Protein AF-A0A3R8RAX9-F1 (afdb_monomer_lite)

Sequence (97 aa):
MSKLDVEHHINIEIDEEDFRSINKKNATYPEIKEYVLKMFGFKVSSLYIAQVKRKYDLIERENYNISRKADGDQHVTNCPKEKEETIKDALRYFGMI

Organism: Streptococcus suis (NCBI:txid1307)

Secondary structure (DSSP, 8-state):
---------------GGGGGG---SS--HHHHHHHHHHHHSS---HHHHHHHHHHTT---S------SS-TTTS-PPPPPHHHHHHHHHHHHHTT--

Foldseek 3Di:
DDDPPDPPPDDDDDDPVVLVVLLPLDDDLVQLQVQLCVPPVDGDDSLQLCVLCVVVVVDPDDPPPDDPDDPVPPPDDHDDPVNSVSSVVSCVSSNND

pLDDT: mea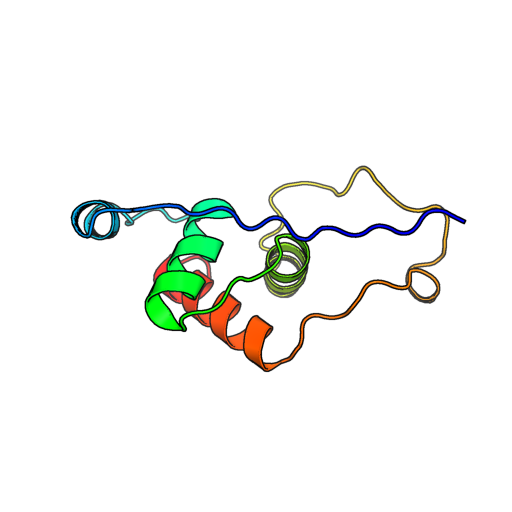n 70.6, std 17.16, range [31.61, 91.12]

Structure (mmCIF, N/CA/C/O backbone):
data_AF-A0A3R8RAX9-F1
#
_entry.id   AF-A0A3R8RAX9-F1
#
loop_
_atom_site.group_PDB
_atom_site.id
_atom_site.type_symbol
_atom_site.label_atom_id
_atom_site.label_alt_id
_atom_site.label_comp_id
_atom_site.label_asym_id
_atom_site.label_entity_id
_atom_site.label_seq_id
_atom_site.pdbx_PDB_ins_code
_atom_site.Cartn_x
_atom_site.Cartn_y
_atom_site.Cartn_z
_atom_site.occupancy
_atom_site.B_iso_or_equiv
_atom_site.auth_seq_id
_atom_site.auth_comp_id
_atom_site.auth_asym_id
_atom_site.auth_atom_id
_atom_site.pdbx_PDB_model_num
ATOM 1 N N . MET A 1 1 ? 30.994 -1.191 4.941 1.00 31.61 1 MET A N 1
ATOM 2 C CA . MET A 1 1 ? 29.797 -2.057 4.984 1.00 31.61 1 MET A CA 1
ATOM 3 C C . MET A 1 1 ? 28.665 -1.235 5.573 1.00 31.61 1 MET A C 1
ATOM 5 O O . MET A 1 1 ? 28.702 -0.970 6.766 1.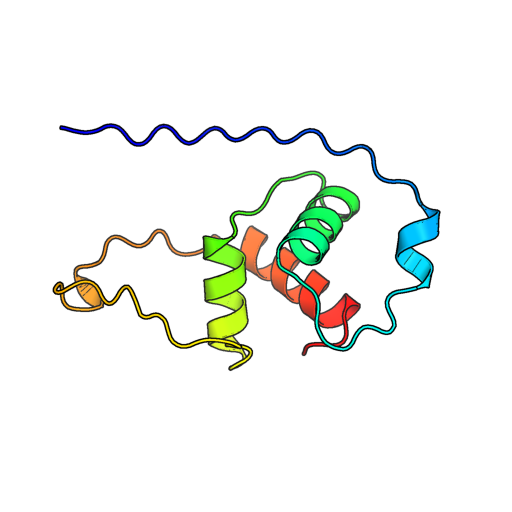00 31.61 1 MET A O 1
ATOM 9 N N . SER A 1 2 ? 27.745 -0.729 4.752 1.00 39.00 2 SER A N 1
ATOM 10 C CA . SER A 1 2 ? 26.709 0.191 5.238 1.00 39.00 2 SER A CA 1
ATOM 11 C C . SER A 1 2 ? 25.456 -0.587 5.614 1.00 39.00 2 SER A C 1
ATOM 13 O O . SER A 1 2 ? 24.744 -1.084 4.744 1.00 39.00 2 SER A O 1
ATOM 15 N N . LYS A 1 3 ? 25.242 -0.715 6.927 1.00 46.84 3 LYS A N 1
ATOM 16 C CA . LYS A 1 3 ? 23.978 -1.128 7.538 1.00 46.84 3 LYS A CA 1
ATOM 17 C C . LYS A 1 3 ? 22.923 -0.091 7.160 1.00 46.84 3 LYS A C 1
ATOM 19 O O . LYS A 1 3 ? 23.129 1.093 7.412 1.00 46.84 3 LYS A O 1
ATOM 24 N N . LEU A 1 4 ? 21.844 -0.517 6.512 1.00 43.66 4 LEU A N 1
ATOM 25 C CA . LEU A 1 4 ? 20.692 0.344 6.270 1.00 43.66 4 LEU A CA 1
ATOM 26 C C . LEU A 1 4 ? 19.614 -0.029 7.290 1.00 43.66 4 LEU A C 1
ATOM 28 O O . LEU A 1 4 ? 18.689 -0.781 6.997 1.00 43.66 4 LEU A O 1
ATOM 32 N N . ASP A 1 5 ? 19.795 0.464 8.511 1.00 45.88 5 ASP A N 1
ATOM 33 C CA . ASP A 1 5 ? 18.761 0.471 9.539 1.00 45.88 5 ASP A CA 1
ATOM 34 C C . ASP A 1 5 ? 17.730 1.537 9.145 1.00 45.88 5 ASP A C 1
ATOM 36 O O . ASP A 1 5 ? 18.019 2.733 9.146 1.00 45.88 5 ASP A O 1
ATOM 40 N N . VAL A 1 6 ? 16.536 1.111 8.729 1.00 43.91 6 VAL A N 1
ATOM 41 C CA . VAL A 1 6 ? 15.443 2.022 8.352 1.00 43.91 6 VAL A CA 1
ATOM 42 C C . VAL A 1 6 ? 14.211 1.712 9.197 1.00 43.91 6 VAL A C 1
ATOM 44 O O . VAL A 1 6 ? 13.166 1.308 8.692 1.00 43.91 6 VAL A O 1
ATOM 47 N N . GLU A 1 7 ? 14.323 1.927 10.506 1.00 44.59 7 GLU A N 1
ATOM 48 C CA . GLU A 1 7 ? 13.165 2.047 11.396 1.00 44.59 7 GLU A CA 1
ATOM 49 C C . GLU A 1 7 ? 12.572 3.459 11.272 1.00 44.59 7 GLU A C 1
ATOM 51 O O . GLU A 1 7 ? 12.854 4.357 12.059 1.00 44.59 7 GLU A O 1
ATOM 56 N N . HIS A 1 8 ? 11.746 3.683 10.247 1.00 42.09 8 HIS A N 1
ATOM 57 C CA . HIS A 1 8 ? 10.916 4.890 10.161 1.00 42.09 8 HIS A CA 1
ATOM 58 C C . HIS A 1 8 ? 9.567 4.642 10.845 1.00 42.09 8 HIS A C 1
ATOM 60 O O . HIS A 1 8 ? 8.577 4.261 10.212 1.00 42.09 8 HIS A O 1
ATOM 66 N N . HIS A 1 9 ? 9.513 4.880 12.154 1.00 42.12 9 HIS A N 1
ATOM 67 C CA . HIS A 1 9 ? 8.261 4.938 12.900 1.00 42.12 9 HIS A CA 1
ATOM 68 C C . HIS A 1 9 ? 7.603 6.312 12.714 1.00 42.12 9 HIS A C 1
ATOM 70 O O . HIS A 1 9 ? 7.793 7.224 13.505 1.00 42.12 9 HIS A O 1
ATOM 76 N N . ILE A 1 10 ? 6.811 6.457 11.648 1.00 46.16 10 ILE A N 1
ATOM 77 C CA . ILE A 1 10 ? 5.929 7.621 11.481 1.00 46.16 10 ILE A CA 1
ATOM 78 C C . ILE A 1 10 ? 4.683 7.397 12.351 1.00 46.16 10 ILE A C 1
ATOM 80 O O . ILE A 1 10 ? 3.971 6.412 12.138 1.00 46.16 10 ILE A O 1
ATOM 84 N N . ASN A 1 11 ? 4.458 8.257 13.344 1.00 38.66 11 ASN A N 1
ATOM 85 C CA . ASN A 1 11 ? 3.197 8.346 14.081 1.00 38.66 11 ASN A CA 1
ATOM 86 C C . ASN A 1 11 ? 2.318 9.359 13.352 1.00 38.66 11 ASN A C 1
ATOM 88 O O . ASN A 1 11 ? 2.700 10.521 13.239 1.00 38.66 11 ASN A O 1
ATOM 92 N N . ILE A 1 12 ? 1.196 8.898 12.804 1.00 50.06 12 ILE A N 1
ATOM 93 C CA . ILE A 1 12 ? 0.227 9.755 12.125 1.00 50.06 12 ILE A CA 1
ATOM 94 C C . ILE A 1 12 ? -1.107 9.546 12.837 1.00 50.06 12 ILE A C 1
ATOM 96 O O . ILE A 1 12 ? -1.661 8.448 12.796 1.00 50.06 12 ILE A O 1
ATOM 100 N N . GLU A 1 13 ? -1.566 10.577 13.538 1.00 49.88 13 GLU A N 1
ATOM 101 C CA . GLU A 1 13 ? -2.928 10.682 14.060 1.00 49.88 13 GLU A CA 1
ATOM 102 C C . GLU A 1 13 ? -3.809 11.158 12.905 1.00 49.88 13 GLU A C 1
ATOM 104 O O . GLU A 1 13 ? -3.493 12.172 12.282 1.00 49.88 13 GLU A O 1
ATOM 109 N N . ILE A 1 14 ? -4.836 10.388 12.539 1.00 51.72 14 ILE A N 1
ATOM 110 C CA . ILE A 1 14 ? -5.667 10.707 11.374 1.00 51.72 14 ILE A CA 1
ATOM 111 C C . ILE A 1 14 ? -7.132 10.460 11.709 1.00 51.72 14 ILE A C 1
ATOM 113 O O . ILE A 1 14 ? -7.517 9.316 11.972 1.00 51.72 14 ILE A O 1
ATOM 117 N N . ASP A 1 15 ? -7.913 11.535 11.647 1.00 45.94 15 ASP A N 1
ATOM 118 C CA . ASP A 1 15 ? -9.345 11.595 11.927 1.00 45.94 15 ASP A CA 1
ATOM 119 C C . ASP A 1 15 ? -10.187 10.700 11.000 1.00 45.94 15 ASP A C 1
ATOM 121 O O . ASP A 1 15 ? -9.838 10.421 9.850 1.00 45.94 15 ASP A O 1
ATOM 125 N N . GLU A 1 16 ? -11.321 10.224 11.518 1.00 53.97 16 GLU A N 1
ATOM 126 C CA . GLU A 1 16 ? -12.244 9.313 10.823 1.00 53.97 16 GLU A CA 1
ATOM 127 C C . GLU A 1 16 ? -12.980 9.964 9.636 1.00 53.97 16 GLU A C 1
ATOM 129 O O . GLU A 1 16 ? -13.485 9.260 8.756 1.00 53.97 16 GLU A O 1
ATOM 134 N N . GLU A 1 17 ? -13.032 11.298 9.572 1.00 54.50 17 GLU A N 1
ATOM 135 C CA . GLU A 1 17 ? -13.781 12.026 8.540 1.00 54.50 17 GLU A CA 1
ATOM 136 C C . GLU A 1 17 ? -13.094 12.039 7.161 1.00 54.50 17 GLU A C 1
ATOM 138 O O . GLU A 1 17 ? -13.779 12.126 6.137 1.00 54.50 17 GLU A O 1
ATOM 143 N N . ASP A 1 18 ? -11.773 11.837 7.095 1.00 53.12 18 ASP A N 1
ATOM 144 C CA . ASP A 1 18 ? -11.023 11.839 5.828 1.00 53.12 18 ASP A CA 1
ATOM 145 C C . ASP A 1 18 ? -11.306 10.605 4.940 1.00 53.12 18 ASP A C 1
ATOM 147 O O . ASP A 1 18 ? -11.089 10.643 3.725 1.00 53.12 18 ASP A O 1
ATOM 151 N N . PHE A 1 19 ? -11.884 9.526 5.489 1.00 52.97 19 PHE A N 1
ATOM 152 C CA . PHE A 1 19 ? -12.218 8.314 4.720 1.00 52.97 19 PHE A CA 1
ATOM 153 C C . PHE A 1 19 ? -13.369 8.489 3.734 1.00 52.97 19 PHE A C 1
ATOM 155 O O . PHE A 1 19 ? -13.417 7.810 2.706 1.00 52.97 19 PHE A O 1
ATOM 162 N N . ARG A 1 20 ? -14.324 9.378 4.024 1.00 49.91 20 ARG A N 1
ATOM 163 C CA . ARG A 1 20 ? -15.569 9.466 3.239 1.00 49.91 20 ARG A CA 1
ATOM 164 C C . ARG A 1 20 ? -15.411 10.204 1.910 1.00 49.91 20 ARG A C 1
ATOM 166 O O . ARG A 1 20 ? -16.270 10.075 1.042 1.00 49.91 20 ARG A O 1
ATOM 173 N N . SER A 1 21 ? -14.299 10.910 1.716 1.00 49.47 21 SER A N 1
ATOM 174 C CA . SER A 1 21 ? -14.007 11.668 0.491 1.00 49.47 21 SER A CA 1
ATOM 175 C C . SER A 1 21 ? -13.302 10.837 -0.591 1.00 49.47 21 SER A C 1
ATOM 177 O O . SER A 1 21 ? -13.011 11.333 -1.683 1.00 49.47 21 SER A O 1
ATOM 179 N N . ILE A 1 22 ? -13.020 9.562 -0.322 1.00 52.81 22 ILE A N 1
ATOM 180 C CA . ILE A 1 22 ? -12.184 8.705 -1.162 1.00 52.81 22 ILE A CA 1
ATOM 181 C C . ILE A 1 22 ? -13.040 7.991 -2.225 1.00 52.81 22 ILE A C 1
ATOM 183 O O . ILE A 1 22 ? -13.089 6.776 -2.331 1.00 52.81 22 ILE A O 1
ATOM 187 N N . ASN A 1 23 ? -13.679 8.779 -3.089 1.00 49.50 23 ASN A N 1
ATOM 188 C CA . ASN A 1 23 ? -14.014 8.365 -4.460 1.00 49.50 23 ASN A CA 1
ATOM 189 C C . ASN A 1 23 ? -12.820 8.655 -5.400 1.00 49.50 23 ASN A C 1
ATOM 191 O O . ASN A 1 23 ? -12.977 9.043 -6.560 1.00 49.50 23 ASN A O 1
ATOM 195 N N . LYS A 1 24 ? -11.588 8.544 -4.885 1.00 54.47 24 LYS A N 1
ATOM 196 C CA . LYS A 1 24 ? -10.364 8.794 -5.645 1.00 54.47 24 LYS A CA 1
ATOM 197 C C . LYS A 1 24 ? -9.944 7.500 -6.327 1.00 54.47 24 LYS A C 1
ATOM 199 O O . LYS A 1 24 ? -9.389 6.620 -5.685 1.00 54.47 24 LYS A O 1
ATOM 204 N N . LYS A 1 25 ? -10.134 7.436 -7.647 1.00 62.34 25 LYS A N 1
ATOM 205 C CA . LYS A 1 25 ? -9.702 6.316 -8.507 1.00 62.34 25 LYS A CA 1
ATOM 206 C C . LYS A 1 25 ? -8.194 6.012 -8.452 1.00 62.34 25 LYS A C 1
ATOM 208 O O . LYS A 1 25 ? -7.779 4.980 -8.959 1.00 62.34 25 LYS A O 1
ATOM 213 N N . ASN A 1 26 ? -7.390 6.880 -7.830 1.00 70.88 26 ASN A N 1
ATOM 214 C CA . ASN A 1 26 ? -5.948 6.718 -7.674 1.00 70.88 26 ASN A CA 1
ATOM 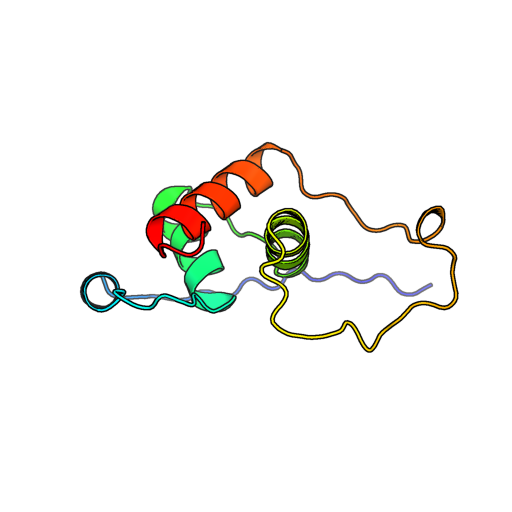215 C C . ASN A 1 26 ? -5.545 6.994 -6.220 1.00 70.88 26 ASN A C 1
ATOM 217 O O . ASN A 1 26 ? -5.453 8.153 -5.814 1.00 70.88 26 ASN A O 1
ATOM 221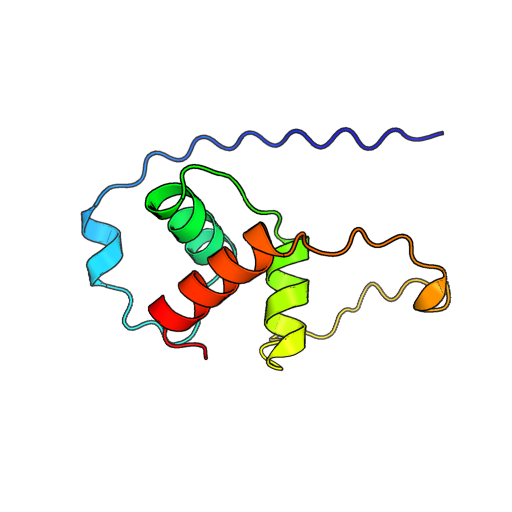 N N . ALA A 1 27 ? -5.274 5.939 -5.452 1.00 82.44 27 ALA A N 1
ATOM 222 C CA . ALA A 1 27 ? -4.729 6.075 -4.107 1.00 82.44 27 ALA A CA 1
ATOM 223 C C . ALA A 1 27 ? -3.212 6.260 -4.127 1.00 82.44 27 ALA A C 1
ATOM 225 O O . ALA A 1 27 ? -2.446 5.494 -4.740 1.00 82.44 27 ALA A O 1
ATOM 226 N N . THR A 1 28 ? -2.772 7.269 -3.394 1.00 85.44 28 THR A N 1
ATOM 227 C CA . THR A 1 28 ? -1.368 7.566 -3.150 1.00 85.44 28 THR A CA 1
ATOM 228 C C . THR A 1 28 ? -0.748 6.551 -2.184 1.00 85.44 28 THR A C 1
ATOM 230 O O . THR A 1 28 ? -1.425 5.833 -1.447 1.00 85.44 28 THR A O 1
ATOM 233 N N . TYR A 1 29 ? 0.585 6.463 -2.182 1.00 86.38 29 TYR A N 1
ATOM 234 C CA . TYR A 1 29 ? 1.306 5.564 -1.272 1.00 86.38 29 TYR A CA 1
ATOM 235 C C . TYR A 1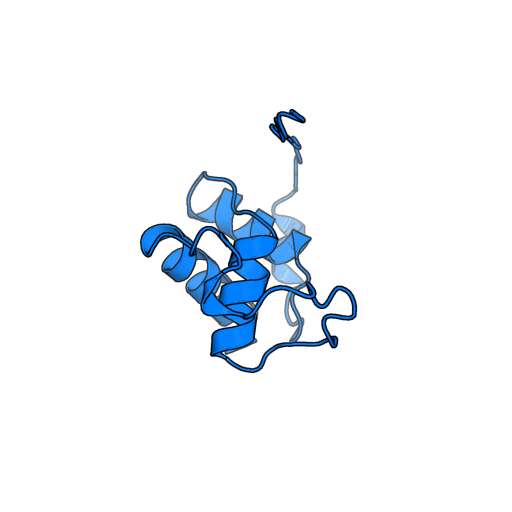 29 ? 0.988 5.813 0.216 1.00 86.38 29 TYR A C 1
ATOM 237 O O . TYR A 1 29 ? 0.862 4.824 0.937 1.00 86.38 29 TYR A O 1
ATOM 245 N N . PRO A 1 30 ? 0.871 7.067 0.703 1.00 87.12 30 PRO A N 1
ATOM 246 C CA . PRO A 1 30 ? 0.447 7.335 2.077 1.00 87.12 30 PRO A CA 1
ATOM 247 C C . PRO A 1 30 ? -0.962 6.821 2.387 1.00 87.12 30 PRO A C 1
ATOM 249 O O . PRO A 1 30 ? -1.114 6.116 3.378 1.00 87.12 30 PRO A O 1
ATOM 252 N N . GLU A 1 31 ? -1.941 7.074 1.509 1.00 86.56 31 GLU A N 1
ATOM 253 C CA . GLU A 1 31 ? -3.336 6.630 1.690 1.00 86.56 31 GLU A CA 1
ATOM 254 C C . GLU A 1 31 ? -3.422 5.094 1.810 1.00 86.56 31 GLU A C 1
ATOM 256 O O . GLU A 1 31 ? -4.087 4.564 2.697 1.00 86.56 31 GLU A O 1
ATOM 261 N N . ILE A 1 32 ? -2.668 4.352 0.988 1.00 87.69 32 ILE A N 1
ATOM 262 C CA . ILE A 1 32 ? -2.610 2.881 1.077 1.00 87.69 32 ILE A CA 1
ATOM 263 C C . ILE A 1 32 ? -1.974 2.418 2.396 1.00 87.69 32 ILE A C 1
ATOM 265 O O . ILE A 1 32 ? -2.457 1.474 3.021 1.00 87.69 32 ILE A O 1
ATOM 269 N N . LYS A 1 33 ? -0.881 3.055 2.837 1.00 88.81 33 LYS A N 1
ATOM 270 C CA . LYS A 1 33 ? -0.217 2.697 4.106 1.00 88.81 33 LYS A CA 1
ATOM 271 C C . LYS A 1 33 ? -1.120 2.930 5.302 1.00 88.81 33 LYS A C 1
ATOM 273 O O . LYS A 1 33 ? -1.126 2.121 6.225 1.00 88.81 33 LYS A O 1
ATOM 278 N N . GLU A 1 34 ? -1.829 4.044 5.281 1.00 87.75 34 GLU A N 1
ATOM 279 C CA . GLU A 1 34 ? -2.769 4.416 6.317 1.00 87.75 34 GLU A CA 1
ATOM 280 C C . GLU A 1 34 ? -3.931 3.429 6.394 1.00 87.75 34 GLU A C 1
ATOM 282 O O . GLU A 1 34 ? -4.234 2.943 7.482 1.00 87.75 34 GLU A O 1
ATOM 287 N N . TYR A 1 35 ? -4.534 3.087 5.253 1.00 88.44 35 TYR A N 1
ATOM 288 C CA . TYR A 1 35 ? -5.602 2.094 5.204 1.00 88.44 35 TYR A CA 1
ATOM 289 C C . TYR A 1 35 ? -5.156 0.776 5.840 1.00 88.44 35 TYR A C 1
ATOM 291 O O . TYR A 1 35 ? -5.837 0.240 6.712 1.00 88.44 35 TYR A O 1
ATOM 299 N N . VAL A 1 36 ? -3.970 0.282 5.464 1.00 87.44 36 VAL A N 1
ATOM 300 C CA . VAL A 1 36 ? -3.450 -0.974 6.018 1.00 87.44 36 VAL A CA 1
ATOM 301 C C . VAL A 1 36 ? -3.189 -0.862 7.522 1.00 87.44 36 VAL A C 1
ATOM 303 O O . VAL A 1 36 ? -3.499 -1.790 8.267 1.00 87.44 36 VAL A O 1
ATOM 306 N N . LEU A 1 37 ? -2.673 0.277 7.989 1.00 87.50 37 LEU A N 1
ATOM 307 C CA . LEU A 1 37 ? -2.451 0.513 9.414 1.00 87.50 37 LEU A CA 1
ATOM 308 C C . LEU A 1 37 ? -3.765 0.521 10.204 1.00 87.50 37 LEU A C 1
ATOM 310 O O . LEU A 1 37 ? -3.821 -0.084 11.269 1.00 87.50 37 LEU A O 1
ATOM 314 N N . LYS A 1 38 ? -4.812 1.170 9.691 1.00 85.12 38 LYS A N 1
ATOM 315 C CA . LYS A 1 38 ? -6.110 1.269 10.374 1.00 85.12 38 LYS A CA 1
ATOM 316 C C . LYS A 1 38 ? -6.909 -0.032 10.330 1.00 85.12 38 LYS A C 1
ATOM 318 O O . LYS A 1 38 ? -7.516 -0.392 11.330 1.00 85.12 38 LYS A O 1
ATOM 323 N N . MET A 1 39 ? -6.867 -0.762 9.217 1.00 86.50 39 MET A N 1
ATOM 324 C CA . MET A 1 39 ? -7.614 -2.016 9.059 1.00 86.50 39 MET A CA 1
ATOM 325 C C . MET A 1 39 ? -6.922 -3.221 9.703 1.00 86.50 39 MET A C 1
ATOM 327 O O . MET A 1 39 ? -7.595 -4.085 10.258 1.00 86.50 39 MET A O 1
ATOM 331 N N . PHE A 1 40 ? -5.588 -3.294 9.637 1.00 86.69 40 PHE A N 1
ATOM 332 C CA . PHE A 1 40 ? -4.825 -4.479 10.056 1.00 86.69 40 PHE A CA 1
ATOM 333 C C . PHE A 1 40 ? -3.854 -4.218 11.215 1.00 86.69 40 PHE A C 1
ATOM 335 O O . PHE A 1 40 ? -3.242 -5.154 11.725 1.00 86.69 40 PHE A O 1
ATOM 342 N N . GLY A 1 41 ? -3.683 -2.966 11.649 1.00 85.00 41 GLY A N 1
ATOM 343 C CA . GLY A 1 41 ? -2.862 -2.625 12.815 1.00 85.00 41 GLY A CA 1
ATOM 344 C C . GLY A 1 41 ? -1.350 -2.679 12.584 1.00 85.00 41 GLY A C 1
ATOM 345 O O . GLY A 1 41 ? -0.588 -2.595 13.545 1.00 85.00 41 GLY A O 1
ATOM 346 N N . PHE A 1 42 ? -0.877 -2.809 11.337 1.00 84.56 42 PHE A N 1
ATOM 347 C CA . PHE A 1 42 ? 0.556 -2.880 11.035 1.00 84.56 42 PHE A CA 1
ATOM 348 C C . PHE A 1 42 ? 0.988 -2.013 9.850 1.00 84.56 42 PHE A C 1
ATOM 350 O O . PHE A 1 42 ? 0.217 -1.674 8.956 1.00 84.56 42 PHE A O 1
ATOM 357 N N . LYS A 1 43 ? 2.283 -1.675 9.820 1.00 85.31 43 LYS A N 1
ATOM 358 C CA . LYS A 1 43 ? 2.886 -0.833 8.777 1.00 85.31 43 LYS A CA 1
ATOM 359 C C . LYS A 1 43 ? 3.377 -1.661 7.583 1.00 85.31 43 LYS A C 1
ATOM 361 O O . LYS A 1 43 ? 4.043 -2.695 7.731 1.00 85.31 43 LYS A O 1
ATOM 366 N N . VAL A 1 44 ? 3.117 -1.151 6.377 1.00 84.31 44 VAL A N 1
ATOM 367 C CA . VAL A 1 44 ? 3.632 -1.691 5.107 1.00 84.31 44 VAL A CA 1
ATOM 368 C C . VAL A 1 44 ? 4.651 -0.752 4.462 1.00 84.31 44 VAL A C 1
ATOM 370 O O . VAL A 1 44 ? 4.555 0.474 4.537 1.00 84.31 44 VAL A O 1
ATOM 373 N N . SER A 1 45 ? 5.665 -1.337 3.820 1.00 84.69 45 SER A N 1
ATOM 374 C CA . SER A 1 45 ? 6.698 -0.580 3.109 1.00 84.69 45 SER A CA 1
ATOM 375 C C . SER A 1 45 ? 6.182 -0.075 1.761 1.00 84.69 45 SER A C 1
ATOM 377 O O . SER A 1 45 ? 5.416 -0.763 1.085 1.00 84.69 45 SER A O 1
ATOM 379 N N . SER A 1 46 ? 6.670 1.090 1.316 1.00 82.81 46 SER A N 1
ATOM 380 C CA . SER A 1 46 ? 6.409 1.585 -0.046 1.00 82.81 46 SER A CA 1
ATOM 381 C C . SER A 1 46 ? 6.873 0.596 -1.118 1.00 82.81 46 SER A C 1
ATOM 383 O O . SER A 1 46 ? 6.251 0.512 -2.173 1.00 82.81 46 SER A O 1
ATOM 385 N N . LEU A 1 47 ? 7.940 -0.168 -0.844 1.00 83.75 47 LEU A N 1
ATOM 386 C CA . LEU A 1 47 ? 8.452 -1.192 -1.756 1.00 83.75 47 LEU A CA 1
ATOM 387 C C . LEU A 1 47 ? 7.392 -2.258 -2.049 1.00 83.75 47 LEU A C 1
ATOM 389 O O . LEU A 1 47 ? 7.185 -2.618 -3.202 1.00 83.75 47 LEU A O 1
ATOM 393 N N . TYR A 1 48 ? 6.697 -2.726 -1.013 1.00 87.00 48 TYR A N 1
ATOM 394 C CA . TYR A 1 48 ? 5.658 -3.744 -1.149 1.00 87.00 48 TYR A CA 1
ATOM 395 C C . TYR A 1 48 ? 4.455 -3.209 -1.916 1.00 87.00 48 TYR A C 1
ATOM 397 O O . TYR A 1 48 ? 3.960 -3.878 -2.815 1.00 87.00 48 TYR A O 1
ATOM 405 N N . ILE A 1 49 ? 4.051 -1.963 -1.653 1.00 86.94 49 ILE A N 1
ATOM 406 C CA . ILE A 1 49 ? 2.978 -1.312 -2.414 1.00 86.94 49 ILE A CA 1
ATOM 407 C C . ILE A 1 49 ? 3.349 -1.229 -3.897 1.00 86.94 49 ILE A C 1
ATOM 409 O O . ILE A 1 49 ? 2.535 -1.567 -4.751 1.00 86.94 49 ILE A O 1
ATOM 413 N N . ALA A 1 50 ? 4.588 -0.843 -4.211 1.00 83.38 50 ALA A N 1
ATOM 414 C CA . ALA A 1 50 ? 5.068 -0.790 -5.587 1.00 83.38 50 ALA A CA 1
ATOM 415 C C . ALA A 1 50 ? 5.092 -2.180 -6.246 1.00 83.38 50 ALA A C 1
ATOM 417 O O . ALA A 1 50 ? 4.649 -2.316 -7.381 1.00 83.38 50 ALA A O 1
ATOM 418 N N . GLN A 1 51 ? 5.566 -3.218 -5.546 1.00 82.62 51 GLN A N 1
ATOM 419 C CA . GLN A 1 51 ? 5.561 -4.599 -6.047 1.00 82.62 51 GLN A CA 1
ATOM 420 C C . GLN A 1 51 ? 4.143 -5.095 -6.350 1.00 82.62 51 GLN A C 1
ATOM 422 O O . GLN A 1 51 ? 3.922 -5.684 -7.403 1.00 82.62 51 GLN A O 1
ATOM 427 N N . VAL A 1 52 ? 3.177 -4.831 -5.466 1.00 87.12 52 VAL A N 1
ATOM 428 C CA . VAL A 1 52 ? 1.780 -5.228 -5.686 1.00 87.12 52 VAL A CA 1
ATOM 429 C C . VAL A 1 52 ? 1.165 -4.422 -6.828 1.00 87.12 52 VAL A C 1
ATOM 431 O O . VAL A 1 52 ? 0.575 -5.020 -7.718 1.00 87.12 52 VAL A O 1
ATOM 434 N N . LYS A 1 53 ? 1.373 -3.099 -6.893 1.00 85.94 53 LYS A N 1
ATOM 435 C CA . LYS A 1 53 ? 0.915 -2.275 -8.028 1.00 85.94 53 LYS A CA 1
ATOM 436 C C . LYS A 1 53 ? 1.487 -2.759 -9.367 1.00 85.94 53 LYS A C 1
ATOM 438 O O . LYS A 1 53 ? 0.747 -2.814 -10.342 1.00 85.94 53 LYS A O 1
ATOM 443 N N . ARG A 1 54 ? 2.759 -3.186 -9.409 1.00 82.56 54 ARG A N 1
ATOM 444 C CA . ARG A 1 54 ? 3.385 -3.789 -10.605 1.00 82.56 54 ARG A CA 1
ATOM 445 C C . ARG A 1 54 ? 2.681 -5.061 -11.076 1.00 82.56 54 ARG A C 1
ATOM 447 O O . ARG A 1 54 ? 2.635 -5.289 -12.274 1.00 82.56 54 ARG A O 1
ATOM 454 N N . LYS A 1 55 ? 2.126 -5.871 -10.167 1.00 84.62 55 LYS A N 1
ATOM 455 C CA . LYS A 1 55 ? 1.390 -7.099 -10.524 1.00 84.62 55 LYS A CA 1
ATOM 456 C C . LYS A 1 55 ? 0.050 -6.831 -11.220 1.00 84.62 55 LYS A C 1
ATOM 458 O O . LYS A 1 55 ? -0.467 -7.738 -11.858 1.00 84.62 55 LYS A O 1
ATOM 463 N N . TYR A 1 56 ? -0.507 -5.631 -11.063 1.00 84.31 56 TYR A N 1
ATOM 464 C CA . TYR A 1 56 ? -1.782 -5.214 -11.661 1.00 84.31 56 TYR A CA 1
ATOM 465 C C . TYR A 1 56 ? -1.595 -4.110 -12.712 1.00 84.31 56 TYR A C 1
ATOM 467 O O . TYR A 1 56 ? -2.545 -3.397 -13.016 1.00 84.31 56 TYR A O 1
ATOM 475 N N . ASP A 1 57 ? -0.366 -3.913 -13.203 1.00 79.69 57 ASP A N 1
ATOM 476 C CA . ASP A 1 57 ? -0.024 -2.875 -14.186 1.00 79.69 57 ASP A CA 1
ATOM 477 C C . ASP A 1 57 ? -0.402 -1.438 -13.754 1.00 79.69 57 ASP A C 1
ATOM 479 O O . ASP A 1 57 ? -0.500 -0.523 -14.567 1.00 79.69 57 ASP A O 1
ATOM 483 N N . LEU A 1 58 ? -0.530 -1.193 -12.442 1.00 77.50 58 LEU A N 1
ATOM 484 C CA . LEU A 1 58 ? -0.861 0.111 -11.843 1.00 77.50 58 LEU A CA 1
ATOM 485 C C . LEU A 1 58 ? 0.372 1.011 -11.656 1.00 77.50 58 LEU A C 1
ATOM 487 O O . LEU A 1 58 ? 0.476 1.786 -10.697 1.00 77.50 58 LEU A O 1
ATOM 491 N N . ILE A 1 59 ? 1.370 0.856 -12.523 1.00 66.69 59 ILE A N 1
ATOM 492 C CA . ILE A 1 59 ? 2.642 1.566 -12.416 1.00 66.69 59 ILE A CA 1
ATOM 493 C C . ILE A 1 59 ? 2.476 2.948 -13.046 1.00 66.69 59 ILE A C 1
ATOM 495 O O . ILE A 1 59 ? 2.536 3.106 -14.257 1.00 66.69 59 ILE A O 1
ATOM 499 N N . GLU A 1 60 ? 2.321 3.975 -12.214 1.00 60.09 60 GLU A N 1
ATOM 500 C CA . GLU A 1 60 ? 2.194 5.357 -12.701 1.00 60.09 60 GLU A CA 1
ATOM 501 C C . GLU A 1 60 ? 3.507 5.942 -13.260 1.00 60.09 60 GLU A C 1
ATOM 503 O O . GLU A 1 60 ? 3.476 6.996 -13.892 1.00 60.09 60 GLU A O 1
ATOM 508 N N . ARG A 1 61 ? 4.676 5.330 -12.987 1.00 59.66 61 ARG A N 1
ATOM 509 C CA . ARG A 1 61 ? 5.995 5.882 -13.360 1.00 59.66 61 ARG A CA 1
ATOM 510 C C . ARG A 1 61 ? 7.023 4.805 -13.681 1.00 59.66 61 ARG A C 1
ATOM 512 O O . ARG A 1 61 ? 7.160 3.835 -12.934 1.00 59.66 61 ARG A O 1
ATOM 519 N N . GLU A 1 62 ? 7.811 5.035 -14.727 1.00 58.09 62 GLU A N 1
ATOM 520 C CA . GLU A 1 62 ? 8.988 4.220 -15.021 1.00 58.09 62 GLU A CA 1
ATOM 521 C C . GLU A 1 62 ? 9.989 4.280 -13.859 1.00 58.09 62 GLU A C 1
ATOM 523 O O . GLU A 1 62 ? 10.248 5.333 -13.268 1.00 58.09 62 GLU A O 1
ATOM 528 N N . ASN A 1 63 ? 10.554 3.128 -13.497 1.00 60.03 63 ASN A N 1
ATOM 529 C CA . ASN A 1 63 ? 11.619 3.083 -12.507 1.00 60.03 63 ASN A CA 1
ATOM 530 C C . ASN A 1 63 ? 12.928 3.559 -13.151 1.00 60.03 63 ASN A C 1
ATOM 532 O O . ASN A 1 63 ? 13.660 2.753 -13.712 1.00 60.03 63 ASN A O 1
ATOM 536 N N . TYR A 1 64 ? 13.244 4.848 -13.038 1.00 60.75 64 TYR A N 1
ATOM 537 C CA . TYR A 1 64 ? 14.497 5.407 -13.566 1.00 60.75 64 TYR A CA 1
ATOM 538 C C . TYR A 1 64 ? 15.748 4.926 -12.817 1.00 60.75 64 TYR A C 1
ATOM 540 O O . TYR A 1 64 ? 16.859 5.030 -13.334 1.00 60.75 64 TYR A O 1
ATOM 548 N N . ASN A 1 65 ? 15.588 4.374 -11.608 1.00 60.25 65 ASN A N 1
ATOM 549 C CA . ASN A 1 65 ? 16.681 3.777 -10.850 1.00 60.25 65 ASN A CA 1
ATOM 550 C C . ASN A 1 65 ? 16.799 2.288 -11.208 1.00 60.25 65 ASN A C 1
ATOM 552 O O . ASN A 1 65 ? 16.460 1.392 -10.429 1.00 60.25 65 ASN A O 1
ATOM 556 N N . ILE A 1 66 ? 17.217 2.040 -12.448 1.00 61.09 66 ILE A N 1
ATOM 557 C CA . ILE A 1 66 ? 17.490 0.700 -12.960 1.00 61.09 66 ILE A CA 1
ATOM 558 C C . ILE A 1 66 ? 18.860 0.289 -12.422 1.00 61.09 66 ILE A C 1
ATOM 560 O O . ILE A 1 66 ? 19.889 0.874 -12.768 1.00 61.09 66 ILE A O 1
ATOM 564 N N . SER A 1 67 ? 18.889 -0.703 -11.535 1.00 61.25 67 SER A N 1
ATOM 565 C CA . SER A 1 67 ? 20.158 -1.278 -11.093 1.00 61.25 67 SER A CA 1
ATOM 566 C C . SER A 1 67 ? 20.845 -1.960 -12.281 1.00 61.25 67 SER A C 1
ATOM 568 O O . SER A 1 67 ? 20.203 -2.639 -13.074 1.00 61.25 67 SER A O 1
ATOM 570 N N . ARG A 1 68 ? 22.174 -1.821 -12.388 1.00 65.06 68 ARG A N 1
ATOM 571 C CA . ARG A 1 68 ? 22.975 -2.502 -13.428 1.00 65.06 68 ARG A CA 1
ATOM 572 C C . ARG A 1 68 ? 23.050 -4.022 -13.242 1.00 65.06 68 ARG A C 1
ATOM 574 O O . ARG A 1 68 ? 23.599 -4.707 -14.097 1.00 65.06 68 ARG A O 1
ATOM 581 N N . LYS A 1 69 ? 22.570 -4.542 -12.108 1.00 60.88 69 LYS A N 1
ATOM 582 C CA . LYS A 1 69 ? 22.483 -5.982 -11.850 1.00 60.88 69 LYS A CA 1
ATOM 583 C C . LYS A 1 69 ? 21.254 -6.557 -12.538 1.00 60.88 69 LYS A C 1
ATOM 585 O O . LYS A 1 69 ? 20.184 -5.951 -12.448 1.00 60.88 69 LYS A O 1
ATOM 590 N N . ALA A 1 70 ? 21.420 -7.733 -13.143 1.00 56.97 70 ALA A N 1
ATOM 591 C CA . ALA A 1 70 ? 20.323 -8.516 -13.700 1.00 56.97 70 ALA A CA 1
ATOM 592 C C . ALA A 1 70 ? 19.191 -8.663 -12.669 1.00 56.97 70 ALA A C 1
ATOM 594 O O . ALA A 1 70 ? 19.464 -8.765 -11.471 1.00 56.97 70 ALA A O 1
ATOM 595 N N . ASP A 1 71 ? 17.933 -8.674 -13.119 1.00 55.88 71 ASP A N 1
ATOM 596 C CA . ASP A 1 71 ? 16.748 -8.700 -12.246 1.00 55.88 71 ASP A CA 1
ATOM 597 C C . ASP A 1 71 ? 16.768 -9.837 -11.205 1.00 55.88 71 ASP A C 1
ATOM 599 O O . ASP A 1 71 ? 16.247 -9.669 -10.107 1.00 55.88 71 ASP A O 1
ATOM 603 N N . GLY A 1 72 ? 17.435 -10.960 -11.501 1.00 54.44 72 GLY A N 1
ATOM 604 C CA . GLY A 1 72 ? 17.607 -12.087 -10.572 1.00 54.44 72 GLY A CA 1
ATOM 605 C C . GLY A 1 72 ? 18.703 -11.921 -9.507 1.00 54.44 72 GLY A C 1
ATOM 606 O O . GLY A 1 72 ? 18.674 -12.625 -8.504 1.00 54.44 72 GLY A O 1
ATOM 607 N N . ASP A 1 73 ? 19.640 -10.986 -9.692 1.00 53.84 73 ASP A N 1
ATOM 608 C CA . ASP A 1 73 ? 20.738 -10.683 -8.752 1.00 53.84 73 ASP A CA 1
ATOM 609 C C . ASP A 1 73 ? 20.429 -9.485 -7.842 1.00 53.84 73 ASP A C 1
ATOM 611 O O . ASP A 1 73 ? 21.208 -9.124 -6.946 1.00 53.84 73 ASP A O 1
ATOM 615 N N . GLN A 1 74 ? 19.296 -8.821 -8.074 1.00 56.97 74 GLN A N 1
ATOM 616 C CA . GLN A 1 74 ? 18.791 -7.821 -7.152 1.00 56.97 74 GLN A CA 1
ATOM 617 C C . GLN A 1 74 ? 18.149 -8.549 -5.976 1.00 56.97 74 GLN A C 1
ATOM 619 O O . GLN A 1 74 ? 17.080 -9.139 -6.095 1.00 56.97 74 GLN A O 1
ATOM 624 N N . HIS A 1 75 ? 18.801 -8.484 -4.815 1.00 56.75 75 HIS A N 1
ATOM 625 C CA . HIS A 1 75 ? 18.271 -8.991 -3.551 1.00 56.75 75 HIS A CA 1
ATOM 626 C C . HIS A 1 75 ? 17.116 -8.097 -3.056 1.00 56.75 75 HIS A C 1
ATOM 628 O O . HIS A 1 75 ? 17.211 -7.421 -2.030 1.00 56.75 75 HIS A O 1
ATOM 634 N N . VAL A 1 76 ? 16.033 -8.026 -3.832 1.00 60.50 76 VAL A N 1
ATOM 635 C CA . VAL A 1 76 ? 14.810 -7.326 -3.457 1.00 60.50 76 VAL A CA 1
ATOM 636 C C . VAL A 1 76 ? 14.014 -8.265 -2.569 1.00 60.50 76 VAL A C 1
ATOM 638 O O . VAL A 1 76 ? 13.610 -9.347 -2.987 1.00 60.50 76 VAL A O 1
ATOM 641 N N . THR A 1 77 ? 13.775 -7.850 -1.330 1.00 68.25 77 THR A N 1
ATOM 642 C CA . THR A 1 77 ? 12.890 -8.587 -0.434 1.00 68.25 77 THR A CA 1
ATOM 643 C C . THR A 1 77 ? 11.497 -8.635 -1.059 1.00 68.25 77 THR A C 1
ATOM 645 O O . THR A 1 77 ? 10.867 -7.595 -1.280 1.00 68.25 77 THR A O 1
ATOM 648 N N . ASN A 1 78 ? 11.026 -9.836 -1.386 1.00 73.50 78 ASN A N 1
ATOM 649 C CA . ASN A 1 78 ? 9.668 -10.032 -1.876 1.00 73.50 78 ASN A CA 1
ATOM 650 C C . ASN A 1 78 ? 8.669 -9.730 -0.757 1.00 73.50 78 ASN A C 1
ATOM 652 O O . ASN A 1 78 ? 8.902 -10.086 0.401 1.00 73.50 78 ASN A O 1
ATOM 656 N N . CYS A 1 79 ? 7.562 -9.073 -1.105 1.00 76.44 79 CYS A N 1
ATOM 657 C CA . CYS A 1 79 ? 6.463 -8.845 -0.177 1.00 76.44 79 CYS A CA 1
ATOM 658 C C . CYS A 1 79 ? 5.983 -10.185 0.413 1.00 76.44 79 CYS A C 1
ATOM 660 O O . CYS A 1 79 ? 5.640 -11.092 -0.351 1.00 76.44 79 CYS A O 1
ATOM 662 N N . PRO A 1 80 ? 5.941 -10.332 1.750 1.00 82.56 80 PRO A N 1
ATOM 663 C CA . PRO A 1 80 ? 5.290 -11.469 2.382 1.00 82.56 80 PRO A CA 1
ATOM 664 C C . PRO A 1 80 ? 3.822 -11.543 1.959 1.00 82.56 80 PRO A C 1
ATOM 666 O O . PRO A 1 80 ? 3.159 -10.511 1.849 1.00 82.56 80 PRO A O 1
ATOM 669 N N . LYS A 1 81 ? 3.301 -12.760 1.782 1.00 84.69 81 LYS A N 1
ATOM 670 C CA . LYS A 1 81 ? 1.938 -12.986 1.275 1.00 84.69 81 LYS A CA 1
ATOM 671 C C . LYS A 1 81 ? 0.865 -12.246 2.083 1.00 84.69 81 LYS A C 1
ATOM 673 O O . LYS A 1 81 ? -0.013 -11.628 1.499 1.00 84.69 81 LYS A O 1
ATOM 678 N N . GLU A 1 82 ? 1.007 -12.229 3.406 1.00 86.75 82 GLU A N 1
ATOM 679 C CA . GLU A 1 82 ? 0.119 -11.497 4.317 1.00 86.75 82 GLU A CA 1
ATOM 680 C C . GLU A 1 82 ? 0.050 -9.998 3.982 1.00 86.75 82 GLU A C 1
ATOM 682 O O . GLU A 1 82 ? -1.027 -9.432 3.833 1.00 86.75 82 GLU A O 1
ATOM 687 N N . LYS A 1 83 ? 1.204 -9.348 3.779 1.00 85.62 83 LYS A N 1
ATOM 688 C CA . LYS A 1 83 ? 1.261 -7.917 3.443 1.00 85.62 83 LYS A CA 1
ATOM 689 C C . LYS A 1 83 ? 0.774 -7.637 2.023 1.00 85.62 83 LYS A C 1
ATOM 691 O O . LYS A 1 83 ? 0.262 -6.557 1.751 1.00 85.62 83 LYS A O 1
ATOM 696 N N . GLU A 1 84 ? 0.945 -8.583 1.106 1.00 88.94 84 GLU A N 1
ATOM 697 C CA . GLU A 1 84 ? 0.404 -8.468 -0.248 1.00 88.94 84 GLU A CA 1
ATOM 698 C C . GLU A 1 84 ? -1.126 -8.480 -0.245 1.00 88.94 84 GLU A C 1
ATOM 700 O O . GLU A 1 84 ? -1.738 -7.674 -0.946 1.00 88.94 84 GLU A O 1
ATOM 705 N N . GLU A 1 85 ? -1.742 -9.343 0.562 1.00 90.12 85 GLU A N 1
ATOM 706 C CA . GLU A 1 85 ? -3.198 -9.424 0.682 1.00 90.12 85 GLU A CA 1
ATOM 707 C C . GLU A 1 85 ? -3.791 -8.139 1.265 1.00 90.12 85 GLU A C 1
ATOM 709 O O . GLU A 1 85 ? -4.769 -7.634 0.716 1.00 90.12 85 GLU A O 1
ATOM 714 N N . THR A 1 86 ? -3.160 -7.538 2.278 1.00 90.56 86 THR A N 1
ATOM 715 C CA . THR A 1 86 ? -3.648 -6.270 2.851 1.00 90.56 86 THR A CA 1
ATOM 716 C C . THR A 1 86 ? -3.496 -5.087 1.902 1.00 90.56 86 THR A C 1
ATOM 718 O O . THR A 1 86 ? -4.383 -4.240 1.814 1.00 90.56 86 THR A O 1
ATOM 721 N N . ILE A 1 87 ? -2.409 -5.034 1.128 1.00 89.94 87 ILE A N 1
ATOM 722 C CA . ILE A 1 87 ? -2.239 -4.011 0.089 1.00 89.94 87 ILE A CA 1
ATOM 723 C C . ILE A 1 87 ? -3.258 -4.219 -1.035 1.00 89.94 87 ILE A C 1
ATOM 725 O O . ILE A 1 87 ? -3.816 -3.248 -1.536 1.00 89.94 87 ILE A O 1
ATOM 729 N N . LYS A 1 88 ? -3.525 -5.466 -1.436 1.00 91.12 88 LYS A N 1
ATOM 730 C CA . LYS A 1 88 ? -4.549 -5.785 -2.439 1.00 91.12 88 LYS A CA 1
ATOM 731 C C . LYS A 1 88 ? -5.940 -5.362 -1.971 1.00 91.12 88 LYS A C 1
ATOM 733 O O . LYS A 1 88 ? -6.710 -4.832 -2.766 1.00 91.12 88 LYS A O 1
ATOM 738 N N . ASP A 1 89 ? -6.246 -5.589 -0.700 1.00 90.94 89 ASP A N 1
ATOM 739 C CA . ASP A 1 89 ? -7.496 -5.157 -0.082 1.00 90.94 89 ASP A CA 1
ATOM 740 C C . ASP A 1 89 ? -7.629 -3.630 -0.100 1.00 90.94 89 ASP A C 1
ATOM 742 O O . ASP A 1 89 ? -8.631 -3.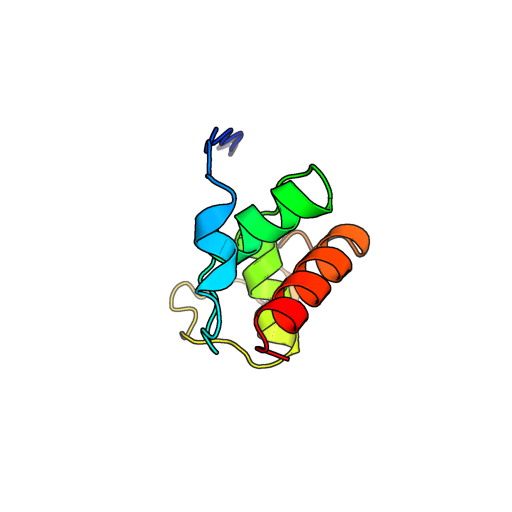105 -0.582 1.00 90.94 89 ASP A O 1
ATOM 746 N N . ALA A 1 90 ? -6.555 -2.916 0.255 1.00 90.06 90 ALA A N 1
ATOM 747 C CA . ALA A 1 90 ? -6.492 -1.465 0.107 1.00 90.06 90 ALA A CA 1
ATOM 748 C C . ALA A 1 90 ? -6.771 -1.035 -1.343 1.00 90.06 90 ALA A C 1
ATOM 750 O O . ALA A 1 90 ? -7.644 -0.211 -1.589 1.00 90.06 90 ALA A O 1
ATOM 751 N N . LEU A 1 91 ? -6.084 -1.619 -2.332 1.00 88.38 91 LEU A N 1
ATOM 752 C CA . LEU A 1 91 ? -6.282 -1.271 -3.746 1.00 88.38 91 LEU A CA 1
ATOM 753 C C . LEU A 1 91 ? -7.735 -1.473 -4.209 1.00 88.38 91 LEU A C 1
ATOM 755 O O . LEU A 1 91 ? -8.231 -0.649 -4.974 1.00 88.38 91 LEU A O 1
ATOM 759 N N . ARG A 1 92 ? -8.425 -2.515 -3.723 1.00 88.19 92 ARG A N 1
ATOM 760 C CA . ARG A 1 92 ? -9.863 -2.728 -3.979 1.00 88.19 92 ARG A CA 1
ATOM 761 C C . ARG A 1 92 ? -10.728 -1.670 -3.312 1.00 88.19 92 ARG A C 1
ATOM 763 O O . ARG A 1 92 ? -11.641 -1.155 -3.947 1.00 88.19 92 ARG A O 1
ATOM 770 N N . TYR A 1 93 ? -10.436 -1.335 -2.056 1.00 86.50 93 TYR A N 1
ATOM 771 C CA . TYR A 1 93 ? -11.149 -0.292 -1.321 1.00 86.50 93 TYR A CA 1
ATOM 772 C C . TYR A 1 93 ? -11.083 1.057 -2.049 1.00 86.50 93 TYR A C 1
ATOM 774 O O . TYR A 1 93 ? -12.087 1.751 -2.175 1.00 86.50 93 TYR A O 1
ATOM 782 N N . PHE A 1 94 ? -9.918 1.385 -2.606 1.00 84.69 94 PHE A N 1
ATOM 783 C CA . PHE A 1 94 ? -9.706 2.586 -3.413 1.00 84.69 94 PHE A CA 1
ATOM 784 C C . PHE A 1 94 ? -10.214 2.473 -4.866 1.00 84.69 94 PHE A C 1
ATOM 786 O O . PHE A 1 94 ? -10.087 3.427 -5.633 1.00 84.69 94 PHE A O 1
ATOM 793 N N . GLY A 1 95 ? -10.766 1.325 -5.275 1.00 83.38 95 GLY A N 1
ATOM 794 C CA . GLY A 1 95 ? -11.263 1.099 -6.636 1.00 83.38 95 GLY A CA 1
ATOM 795 C C . GLY A 1 95 ? -10.174 1.128 -7.714 1.00 83.38 95 GLY A C 1
ATOM 796 O O . GLY A 1 95 ? -10.451 1.503 -8.852 1.00 83.38 95 GLY A O 1
ATOM 797 N N . MET A 1 96 ? -8.936 0.778 -7.351 1.00 83.19 96 MET A N 1
ATOM 798 C CA . MET A 1 96 ? -7.800 0.714 -8.277 1.00 83.19 96 MET A CA 1
ATOM 799 C C . MET A 1 96 ? -7.717 -0.623 -9.027 1.00 83.19 96 MET A C 1
ATOM 801 O O . MET A 1 96 ? -7.102 -0.669 -10.090 1.00 83.19 96 MET A O 1
ATOM 805 N N . ILE A 1 97 ? -8.293 -1.698 -8.471 1.00 82.69 97 ILE A N 1
ATOM 806 C CA . ILE A 1 97 ? -8.359 -3.051 -9.060 1.00 82.69 97 ILE A CA 1
ATOM 807 C C . ILE A 1 97 ? -9.745 -3.669 -8.911 1.00 82.69 97 ILE A C 1
ATOM 809 O O . ILE A 1 97 ? -10.482 -3.234 -7.997 1.00 82.69 97 ILE A O 1
#

Radius of gyration: 14.94 Å; chains: 1; bounding box: 45×25×29 Å